Protein AF-Q09399-F1 (afdb_monomer)

Radius of gyration: 15.1 Å; Cα contacts (8 Å, |Δi|>4): 85; chains: 1; bounding box: 38×22×46 Å

Structure (mmCIF, N/CA/C/O backbone):
data_AF-Q09399-F1
#
_entry.id   AF-Q09399-F1
#
loop_
_atom_site.group_PDB
_atom_site.id
_atom_site.type_symbol
_atom_site.label_atom_id
_atom_site.label_alt_id
_atom_site.label_comp_id
_atom_site.label_asym_id
_atom_site.label_entity_id
_atom_site.label_seq_id
_atom_site.pdbx_PDB_ins_code
_atom_site.Cartn_x
_atom_site.Cartn_y
_atom_site.Cartn_z
_atom_site.occupancy
_atom_site.B_iso_or_equiv
_atom_site.auth_seq_id
_atom_site.auth_comp_id
_atom_site.auth_asym_id
_atom_site.auth_atom_id
_atom_site.pdbx_PDB_model_num
ATOM 1 N N . MET A 1 1 ? -12.570 -11.285 35.220 1.00 36.25 1 MET A N 1
ATOM 2 C CA . MET A 1 1 ? -13.012 -11.334 33.813 1.00 36.25 1 MET A CA 1
ATOM 3 C C . MET A 1 1 ? -11.819 -10.948 32.971 1.00 36.25 1 MET A C 1
ATOM 5 O O . MET A 1 1 ? -11.416 -9.796 33.028 1.00 36.25 1 MET A O 1
ATOM 9 N N . ILE A 1 2 ? -11.192 -11.910 32.296 1.00 41.97 2 ILE A N 1
ATOM 10 C CA . ILE A 1 2 ? -10.248 -11.578 31.229 1.00 41.97 2 ILE A CA 1
ATOM 11 C C . ILE A 1 2 ? -11.161 -11.156 30.088 1.00 41.97 2 ILE A C 1
ATOM 13 O O . ILE A 1 2 ? -11.848 -11.995 29.511 1.00 41.97 2 ILE A O 1
ATOM 17 N N . ILE A 1 3 ? -11.285 -9.849 29.874 1.00 45.53 3 ILE A N 1
ATOM 18 C CA . ILE A 1 3 ? -11.795 -9.350 28.606 1.00 45.53 3 ILE A CA 1
ATOM 19 C C . ILE A 1 3 ? -10.671 -9.726 27.652 1.00 45.53 3 ILE A C 1
ATOM 21 O O . ILE A 1 3 ? -9.647 -9.048 27.593 1.00 45.53 3 ILE A O 1
ATOM 25 N N . GLU A 1 4 ? -10.768 -10.906 27.039 1.00 48.66 4 GLU A N 1
ATOM 26 C CA . GLU A 1 4 ? -10.018 -11.142 25.821 1.00 48.66 4 GLU A CA 1
ATOM 27 C C . GLU A 1 4 ? -10.484 -10.016 24.912 1.00 48.66 4 GLU A C 1
ATOM 29 O O . GLU A 1 4 ? -11.629 -10.026 24.460 1.00 48.66 4 GLU A O 1
ATOM 34 N N . ASN A 1 5 ? -9.642 -8.996 24.737 1.00 50.44 5 ASN A N 1
ATOM 35 C CA . ASN A 1 5 ? -9.725 -8.140 23.573 1.00 50.44 5 ASN A CA 1
ATOM 36 C C . ASN A 1 5 ? -9.601 -9.113 22.406 1.00 50.44 5 ASN A C 1
ATOM 38 O O . ASN A 1 5 ? -8.501 -9.481 21.992 1.00 50.44 5 ASN A O 1
ATOM 42 N N . GLN A 1 6 ? -10.738 -9.644 21.961 1.00 50.47 6 GLN A N 1
ATOM 43 C CA . GLN A 1 6 ? -10.853 -10.438 20.756 1.00 50.47 6 GLN A CA 1
ATOM 44 C C . GLN A 1 6 ? -10.762 -9.445 19.615 1.00 50.47 6 GLN A C 1
ATOM 46 O O . GLN A 1 6 ? -11.719 -9.237 18.876 1.00 50.47 6 GLN A O 1
ATOM 51 N N . THR A 1 7 ? -9.611 -8.785 19.537 1.00 55.91 7 THR A N 1
ATOM 52 C CA . THR A 1 7 ? -9.322 -7.816 18.517 1.00 55.91 7 THR A CA 1
ATOM 53 C C . THR A 1 7 ? -9.374 -8.585 17.214 1.00 55.91 7 THR A C 1
ATOM 55 O O . THR A 1 7 ? -8.518 -9.436 16.938 1.00 55.91 7 THR A O 1
ATOM 58 N N . LYS A 1 8 ? -10.460 -8.409 16.459 1.00 56.59 8 LYS A N 1
ATOM 59 C CA . LYS A 1 8 ? -10.638 -9.138 15.208 1.00 56.59 8 LYS A CA 1
ATOM 60 C C . LYS A 1 8 ? -9.486 -8.730 14.305 1.00 56.59 8 LYS A C 1
ATOM 62 O O . LYS A 1 8 ? -9.207 -7.549 14.139 1.00 56.59 8 LYS A O 1
ATOM 67 N N . ARG A 1 9 ? -8.774 -9.714 13.758 1.00 64.69 9 ARG A N 1
ATOM 68 C CA . ARG A 1 9 ? -7.599 -9.454 12.929 1.00 64.69 9 ARG A CA 1
ATOM 69 C C . ARG A 1 9 ? 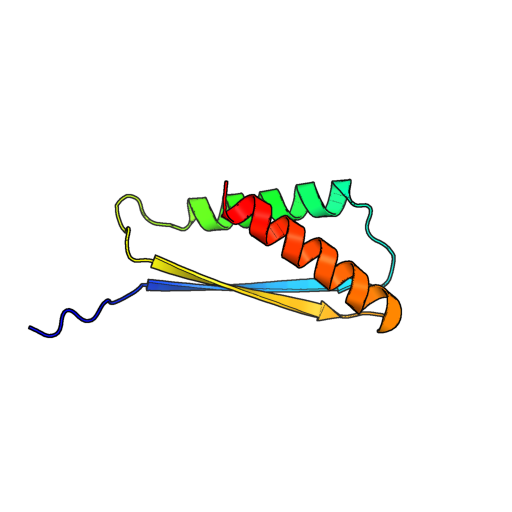-7.946 -9.629 11.466 1.00 64.69 9 ARG A C 1
ATOM 71 O O . ARG A 1 9 ? -7.993 -1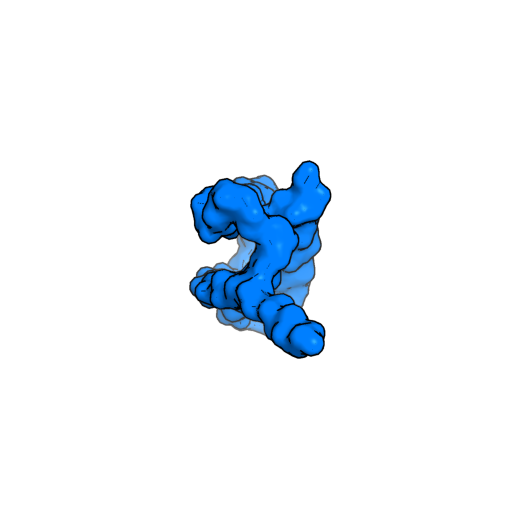0.757 10.971 1.00 64.69 9 ARG A O 1
ATOM 78 N N . LEU A 1 10 ? -8.142 -8.525 10.755 1.00 65.38 10 LEU A N 1
ATOM 79 C CA . LEU A 1 10 ? -8.270 -8.576 9.305 1.00 65.38 10 LEU A CA 1
ATOM 80 C C . LEU A 1 10 ? -6.874 -8.623 8.683 1.00 65.38 10 LEU A C 1
ATOM 82 O O . LEU A 1 10 ? -6.090 -7.692 8.842 1.00 65.38 10 LEU A O 1
ATOM 86 N N . THR A 1 11 ? -6.554 -9.711 7.981 1.00 71.12 11 THR A N 1
ATOM 87 C CA . THR A 1 11 ? -5.258 -9.866 7.307 1.00 71.12 11 THR A CA 1
ATOM 88 C C . THR A 1 11 ? -5.427 -9.726 5.800 1.00 71.12 11 THR A C 1
ATOM 90 O O . THR A 1 11 ? -6.075 -10.566 5.178 1.00 71.12 11 THR A O 1
ATOM 93 N N . GLN A 1 12 ? -4.815 -8.701 5.205 1.00 71.12 12 GLN A N 1
ATOM 94 C CA . GLN A 1 12 ? -4.775 -8.523 3.750 1.00 71.12 12 GLN A CA 1
ATOM 95 C C . GLN A 1 12 ? -3.343 -8.687 3.229 1.00 71.12 12 GLN A C 1
ATOM 97 O O . GLN A 1 12 ? -2.422 -8.047 3.733 1.00 71.12 12 GLN A O 1
ATOM 102 N N . LEU A 1 13 ? -3.149 -9.541 2.218 1.00 76.75 13 LEU A N 1
ATOM 103 C CA . LEU A 1 13 ? -1.872 -9.697 1.517 1.00 76.75 13 LEU A CA 1
ATOM 104 C C . LEU A 1 13 ? -1.938 -9.001 0.158 1.00 76.75 13 LEU A C 1
ATOM 106 O O . LEU A 1 13 ? -2.708 -9.398 -0.715 1.00 76.75 13 LEU A O 1
ATOM 110 N N . ILE A 1 14 ? -1.068 -8.017 -0.039 1.00 79.62 14 ILE A N 1
ATOM 111 C CA . ILE A 1 14 ? -1.014 -7.201 -1.246 1.00 79.62 14 ILE A CA 1
ATOM 112 C C . ILE A 1 14 ? 0.335 -7.411 -1.924 1.00 79.62 14 ILE A C 1
ATOM 114 O O . ILE A 1 14 ? 1.380 -7.103 -1.357 1.00 79.62 14 ILE A O 1
ATOM 118 N N . LYS A 1 15 ? 0.327 -7.940 -3.149 1.00 82.19 15 LYS A N 1
ATOM 119 C CA . LYS A 1 15 ? 1.548 -8.166 -3.931 1.00 82.19 15 LYS A CA 1
ATOM 120 C C . LYS A 1 15 ? 1.810 -6.987 -4.857 1.00 82.19 15 LYS A C 1
ATOM 122 O O . LYS A 1 15 ? 0.968 -6.653 -5.687 1.00 82.19 15 LYS A O 1
ATOM 127 N N . VAL A 1 16 ? 2.996 -6.400 -4.747 1.00 82.88 16 VAL A N 1
ATOM 128 C CA . VAL A 1 16 ? 3.427 -5.248 -5.543 1.00 82.88 16 VAL A CA 1
ATOM 129 C C . VAL A 1 16 ? 4.678 -5.610 -6.317 1.00 82.88 16 VAL A C 1
ATOM 131 O O . VAL A 1 16 ? 5.721 -5.917 -5.740 1.00 82.88 16 VAL A O 1
ATOM 134 N N . ASP A 1 17 ? 4.595 -5.539 -7.639 1.00 84.25 17 ASP A N 1
ATOM 135 C CA . ASP A 1 17 ? 5.763 -5.674 -8.500 1.00 84.25 17 ASP A CA 1
ATOM 136 C C . ASP A 1 17 ? 6.378 -4.302 -8.806 1.00 84.25 17 ASP A C 1
ATOM 138 O O . ASP A 1 17 ? 5.807 -3.474 -9.521 1.00 84.25 17 ASP A O 1
ATOM 142 N N . VAL A 1 18 ? 7.578 -4.071 -8.272 1.00 84.69 18 VAL A N 1
ATOM 143 C CA . VAL A 1 18 ? 8.366 -2.856 -8.485 1.00 84.69 18 VAL A CA 1
ATOM 144 C C . VAL A 1 18 ? 9.515 -3.146 -9.451 1.00 84.69 18 VAL A C 1
ATOM 146 O O . VAL A 1 18 ? 10.699 -3.173 -9.101 1.00 84.69 18 VAL A O 1
ATOM 149 N N . ASN A 1 19 ? 9.161 -3.328 -10.719 1.00 84.19 19 ASN A N 1
ATOM 150 C CA . ASN A 1 19 ? 10.128 -3.463 -11.811 1.00 84.19 19 ASN A CA 1
ATOM 151 C C . ASN A 1 19 ? 10.524 -2.126 -12.460 1.00 84.19 19 ASN A C 1
ATOM 153 O O . ASN A 1 19 ? 11.500 -2.060 -13.214 1.00 84.19 19 ASN A O 1
ATOM 157 N N . ARG A 1 20 ? 9.795 -1.049 -12.151 1.00 84.06 20 ARG A N 1
ATOM 158 C CA . ARG A 1 20 ? 10.013 0.314 -12.658 1.00 84.06 20 ARG A CA 1
ATOM 159 C C . ARG A 1 20 ? 9.602 1.352 -11.619 1.00 84.06 20 ARG A C 1
ATOM 161 O O . ARG A 1 20 ? 8.936 1.020 -10.642 1.00 84.06 20 ARG A O 1
ATOM 168 N N . MET A 1 21 ? 9.976 2.609 -11.847 1.00 85.62 21 MET A N 1
ATOM 169 C CA . MET A 1 21 ? 9.437 3.709 -11.050 1.00 85.62 21 MET A CA 1
ATOM 170 C C . MET A 1 21 ? 7.927 3.828 -11.271 1.00 85.62 21 MET A C 1
ATOM 172 O O . MET A 1 21 ? 7.465 3.822 -12.414 1.00 85.62 21 MET A O 1
ATOM 176 N N . ILE A 1 22 ? 7.172 3.923 -10.180 1.00 85.31 22 ILE A N 1
ATOM 177 C CA . ILE A 1 22 ? 5.732 4.165 -10.192 1.00 85.31 22 ILE A CA 1
ATOM 178 C C . ILE A 1 22 ? 5.536 5.657 -9.888 1.00 85.31 22 ILE A C 1
ATOM 180 O O . ILE A 1 22 ? 6.089 6.136 -8.898 1.00 85.31 22 ILE A O 1
ATOM 184 N N . PRO A 1 23 ? 4.811 6.414 -10.731 1.00 88.56 23 PRO A N 1
ATOM 185 C CA . PRO A 1 23 ? 4.495 7.811 -10.454 1.00 88.56 23 PRO A CA 1
ATOM 186 C C . PRO A 1 23 ? 3.767 7.975 -9.118 1.00 88.56 23 PRO A C 1
ATOM 188 O O . PRO A 1 23 ? 2.897 7.169 -8.789 1.00 88.56 23 PRO A O 1
ATOM 191 N N . LEU A 1 24 ? 4.079 9.050 -8.392 1.00 88.50 24 LEU A N 1
ATOM 192 C CA . LEU A 1 24 ? 3.526 9.317 -7.064 1.00 88.50 24 LEU A CA 1
ATOM 193 C C . LEU A 1 24 ? 1.991 9.377 -7.062 1.00 88.50 24 LEU A C 1
ATOM 195 O O . LEU A 1 24 ? 1.359 8.823 -6.173 1.00 88.50 24 LEU A O 1
ATOM 199 N N . GLU A 1 25 ? 1.387 9.973 -8.088 1.00 90.69 25 GLU A N 1
ATOM 200 C CA . GLU A 1 25 ? -0.071 10.035 -8.255 1.00 90.69 25 GLU A CA 1
ATOM 201 C C . GLU A 1 25 ? -0.714 8.641 -8.331 1.00 90.69 25 GLU A C 1
ATOM 203 O O . GLU A 1 25 ? -1.760 8.394 -7.735 1.00 90.69 25 GLU A O 1
ATOM 208 N N . LYS A 1 26 ? -0.056 7.689 -9.007 1.00 88.31 26 LYS A N 1
ATOM 209 C CA . LYS A 1 26 ? -0.538 6.303 -9.073 1.00 88.31 26 LYS A CA 1
ATOM 210 C C . LYS A 1 26 ? -0.409 5.592 -7.734 1.00 88.31 26 LYS A C 1
ATOM 212 O O . LYS A 1 26 ? -1.265 4.773 -7.423 1.00 88.31 26 LYS A O 1
ATOM 217 N N . ILE A 1 27 ? 0.645 5.892 -6.971 1.00 89.19 27 ILE A N 1
ATOM 218 C CA . ILE A 1 27 ? 0.803 5.374 -5.608 1.00 89.19 27 ILE A CA 1
ATOM 219 C C . ILE A 1 27 ? -0.365 5.862 -4.751 1.00 89.19 27 ILE A C 1
ATOM 221 O O . ILE A 1 27 ? -1.064 5.016 -4.216 1.00 89.19 27 ILE A O 1
ATOM 225 N N . HIS A 1 28 ? -0.638 7.171 -4.730 1.00 91.69 28 HIS A N 1
ATOM 226 C CA . HIS A 1 28 ? -1.738 7.761 -3.953 1.00 91.69 28 HIS A CA 1
ATOM 227 C C . HIS A 1 28 ? -3.104 7.184 -4.322 1.00 91.69 28 HIS A C 1
ATOM 229 O O . HIS A 1 28 ? -3.893 6.826 -3.456 1.00 91.69 28 HIS A O 1
ATOM 235 N N . MET A 1 29 ? -3.398 7.065 -5.619 1.00 91.00 29 MET A N 1
ATOM 236 C CA . MET A 1 29 ? -4.670 6.495 -6.068 1.00 91.00 29 MET A CA 1
ATOM 237 C C . MET A 1 29 ? -4.841 5.051 -5.583 1.00 91.00 29 MET A C 1
ATOM 239 O O . MET A 1 29 ? -5.933 4.636 -5.202 1.00 91.00 29 MET A O 1
ATOM 243 N N . TRP A 1 30 ? -3.756 4.282 -5.605 1.00 89.06 30 TRP A N 1
ATOM 244 C CA . TRP A 1 30 ? -3.773 2.883 -5.215 1.00 89.06 30 TRP A CA 1
ATOM 245 C C . TRP A 1 30 ? -3.826 2.689 -3.696 1.00 89.06 30 TRP A C 1
ATOM 247 O O . TRP A 1 30 ? -4.593 1.854 -3.222 1.00 89.06 30 TRP A O 1
ATOM 257 N N . THR A 1 31 ? -3.063 3.467 -2.927 1.00 91.25 31 THR A N 1
ATOM 258 C CA . THR A 1 31 ? -3.092 3.424 -1.459 1.00 91.25 31 THR A CA 1
ATOM 259 C C . THR A 1 31 ? -4.430 3.898 -0.913 1.00 91.25 31 THR A C 1
ATOM 261 O O . THR A 1 31 ? -4.966 3.246 -0.021 1.00 91.25 31 THR A O 1
ATOM 264 N N . LYS A 1 32 ? -5.032 4.925 -1.524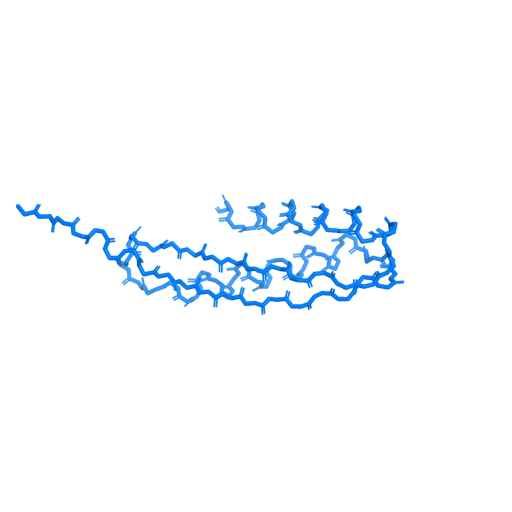 1.00 93.19 32 LYS A N 1
ATOM 265 C CA . LYS A 1 32 ? -6.399 5.350 -1.214 1.00 93.19 32 LYS A CA 1
ATOM 266 C C . LYS A 1 32 ? -7.407 4.223 -1.424 1.00 93.19 32 LYS A C 1
ATOM 268 O O . LYS A 1 32 ? -8.213 3.956 -0.545 1.00 93.19 32 LYS A O 1
ATOM 273 N N . TYR A 1 33 ? -7.330 3.521 -2.558 1.00 89.62 33 TYR A N 1
ATOM 274 C CA . TYR A 1 33 ? -8.205 2.374 -2.813 1.00 89.62 33 TYR A CA 1
ATOM 275 C C . TYR A 1 33 ? -8.046 1.278 -1.747 1.00 89.62 33 TYR A C 1
ATOM 277 O O . TYR A 1 33 ? -9.037 0.728 -1.280 1.00 89.62 33 TYR A O 1
ATOM 285 N N . ILE A 1 34 ? -6.811 0.964 -1.340 1.00 86.69 34 ILE A N 1
ATOM 286 C CA . ILE A 1 34 ? -6.563 -0.027 -0.281 1.00 86.69 34 ILE A CA 1
ATOM 287 C C . ILE A 1 34 ? -7.159 0.436 1.049 1.00 86.69 34 ILE A C 1
ATOM 289 O O . ILE A 1 34 ? -7.810 -0.360 1.721 1.00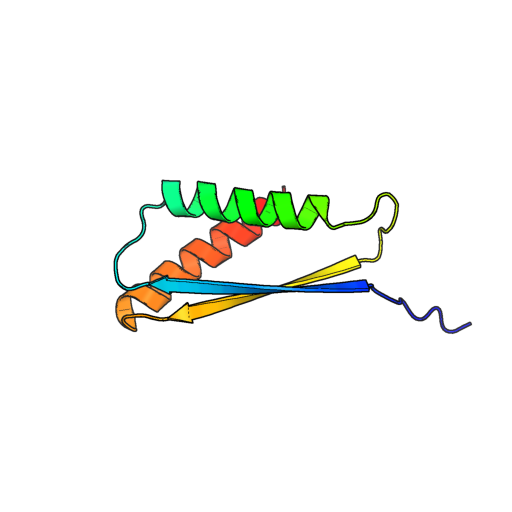 86.69 34 ILE A O 1
ATOM 293 N N . ALA A 1 35 ? -6.948 1.699 1.424 1.00 88.12 35 ALA A N 1
ATOM 294 C CA . ALA A 1 35 ? -7.497 2.259 2.651 1.00 88.12 35 ALA A CA 1
ATOM 295 C C . ALA A 1 35 ? -9.034 2.221 2.642 1.00 88.12 35 ALA A C 1
ATOM 297 O O . ALA A 1 35 ? -9.630 1.714 3.588 1.00 88.12 35 ALA A O 1
ATOM 298 N N . ASP A 1 36 ? -9.673 2.635 1.543 1.00 88.69 36 ASP A N 1
ATOM 299 C CA . ASP A 1 36 ? -11.130 2.573 1.378 1.00 88.69 36 ASP A CA 1
ATOM 300 C C . ASP A 1 36 ? -11.666 1.139 1.556 1.00 88.69 36 ASP A C 1
ATOM 302 O O . ASP A 1 36 ? -12.669 0.926 2.240 1.00 88.69 36 ASP A O 1
ATOM 306 N N . GLU A 1 37 ? -10.996 0.139 0.976 1.00 83.56 37 GLU A N 1
ATOM 307 C CA . GLU A 1 37 ? -11.380 -1.272 1.124 1.00 83.56 37 GLU A CA 1
ATOM 308 C C . GLU A 1 37 ? -11.181 -1.784 2.556 1.00 83.56 37 GLU A C 1
ATOM 310 O O . GLU A 1 37 ? -12.008 -2.545 3.065 1.00 83.56 37 GLU A O 1
ATOM 315 N N . VAL A 1 38 ? -10.118 -1.344 3.233 1.00 81.75 38 VAL A N 1
ATOM 316 C CA . VAL A 1 38 ? -9.897 -1.630 4.653 1.00 81.75 38 VAL A CA 1
ATOM 317 C C . VAL A 1 38 ? -11.027 -1.03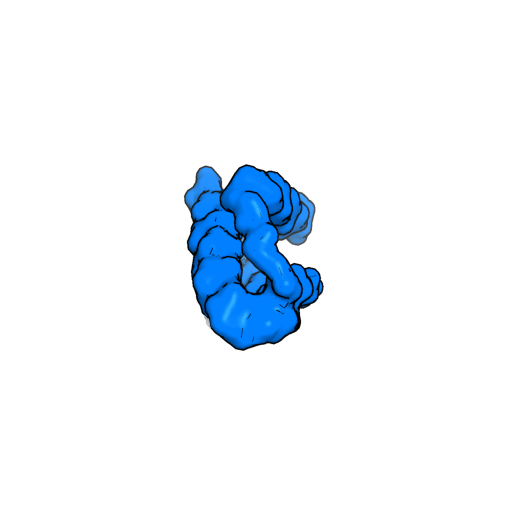9 5.490 1.00 81.75 38 VAL A C 1
ATOM 319 O O . VAL A 1 38 ? -11.662 -1.784 6.232 1.00 81.75 38 VAL A O 1
ATOM 322 N N . PHE A 1 39 ? -11.358 0.240 5.322 1.00 83.50 39 PHE A N 1
ATOM 323 C CA . PHE A 1 39 ? -12.431 0.879 6.085 1.00 83.50 39 PHE A CA 1
ATOM 324 C C . PHE A 1 39 ? -13.795 0.227 5.842 1.00 83.50 39 PHE A C 1
ATOM 326 O O . PHE A 1 39 ? -14.540 0.002 6.791 1.00 83.50 39 PHE A O 1
ATOM 333 N N . ARG A 1 40 ? -14.101 -0.169 4.601 1.00 82.44 40 ARG A N 1
ATOM 334 C CA . ARG A 1 40 ? -15.346 -0.890 4.266 1.00 82.44 40 ARG A CA 1
ATOM 335 C C . ARG A 1 40 ? -15.460 -2.266 4.908 1.00 82.44 40 ARG A C 1
ATOM 337 O O . ARG A 1 40 ? -16.563 -2.784 5.050 1.00 82.44 40 ARG A O 1
ATOM 344 N N . SER A 1 41 ? -14.329 -2.886 5.225 1.00 77.88 41 SER A N 1
ATOM 345 C CA . SER A 1 41 ? -14.295 -4.211 5.843 1.00 77.88 41 SER A CA 1
ATOM 346 C C . SER A 1 41 ? -14.400 -4.179 7.370 1.00 77.88 41 SER A C 1
ATOM 348 O O . SER A 1 41 ? -14.572 -5.237 7.980 1.00 77.88 41 SER A O 1
ATOM 350 N N . ILE A 1 42 ? -14.327 -2.991 7.983 1.00 75.94 42 ILE A N 1
ATOM 351 C CA . ILE A 1 42 ? -14.570 -2.806 9.414 1.00 75.94 42 ILE A CA 1
ATOM 352 C C . ILE A 1 42 ? -16.090 -2.858 9.635 1.00 75.94 42 ILE A C 1
ATOM 354 O O . ILE A 1 42 ? -16.812 -2.041 9.064 1.00 75.94 42 ILE A O 1
ATOM 358 N N . PRO A 1 43 ? -16.609 -3.816 10.425 1.00 71.00 43 PRO A N 1
ATOM 359 C CA . PRO A 1 43 ? -18.028 -3.860 10.748 1.00 71.00 43 PRO A CA 1
ATOM 360 C C . PRO A 1 43 ? -18.429 -2.615 11.545 1.00 71.00 43 PRO A C 1
ATOM 362 O O . PRO A 1 43 ? -17.733 -2.239 12.490 1.00 71.00 43 PRO A O 1
ATOM 365 N N . ASP A 1 44 ? -19.576 -2.019 11.214 1.00 70.19 44 ASP A N 1
ATOM 366 C CA . ASP A 1 44 ? -20.130 -0.901 11.979 1.00 70.19 44 ASP A CA 1
ATOM 367 C C . ASP A 1 44 ? -20.244 -1.271 13.471 1.00 70.19 44 ASP A C 1
ATOM 369 O O . ASP A 1 44 ? -20.900 -2.249 13.839 1.00 70.19 44 ASP A O 1
ATOM 373 N N . GLY A 1 45 ? -19.606 -0.475 14.336 1.00 65.81 45 GLY A N 1
ATOM 374 C CA . GLY A 1 45 ? -19.678 -0.617 15.794 1.00 65.81 45 GLY A CA 1
ATOM 375 C C . GLY A 1 45 ? -18.596 -1.482 16.454 1.00 65.81 45 GLY A C 1
ATOM 376 O O . GLY A 1 45 ? -18.639 -1.630 17.675 1.00 65.81 45 GLY A O 1
ATOM 377 N N . ASP A 1 46 ? -17.627 -2.021 15.705 1.00 64.25 46 ASP A N 1
ATOM 378 C CA . ASP A 1 46 ? -16.482 -2.754 16.270 1.00 64.25 46 ASP A CA 1
ATOM 379 C C . ASP A 1 46 ? -15.260 -1.820 16.382 1.00 64.25 46 ASP A C 1
ATOM 381 O O . ASP A 1 46 ? -14.477 -1.668 15.446 1.00 64.25 46 ASP A O 1
ATOM 385 N N . HIS A 1 47 ? -15.135 -1.122 17.517 1.00 64.50 47 HIS A N 1
ATOM 386 C CA . HIS A 1 47 ? -14.014 -0.203 17.779 1.00 64.50 47 HIS A CA 1
ATOM 387 C C . HIS A 1 47 ? -12.698 -0.929 18.107 1.00 64.50 47 HIS A C 1
ATOM 389 O O . HIS A 1 47 ? -11.638 -0.310 18.056 1.00 64.50 47 HIS A O 1
ATOM 395 N N . ASP A 1 48 ? -12.759 -2.230 18.398 1.00 68.75 48 ASP A N 1
ATOM 396 C CA . ASP A 1 48 ? -11.618 -3.052 18.799 1.00 68.75 48 ASP A CA 1
ATOM 397 C C . ASP A 1 48 ? -11.213 -3.995 17.652 1.00 68.75 48 ASP A C 1
ATOM 399 O O . ASP A 1 48 ? -11.268 -5.223 17.769 1.00 68.75 48 ASP A O 1
ATOM 403 N N . LEU A 1 49 ? -10.818 -3.428 16.507 1.00 69.69 49 LEU A N 1
ATOM 404 C CA . LEU A 1 49 ? -10.377 -4.190 15.335 1.00 69.69 49 LEU A CA 1
ATOM 405 C C . LEU A 1 49 ? -8.944 -3.816 14.939 1.00 69.69 49 LEU A C 1
ATOM 407 O O . LEU A 1 49 ? -8.650 -2.667 14.623 1.00 69.69 49 LEU A O 1
ATOM 411 N N . ASP A 1 50 ? -8.061 -4.814 14.900 1.00 74.69 50 ASP A N 1
ATOM 412 C CA . ASP A 1 50 ? -6.676 -4.664 14.456 1.00 74.69 50 ASP A CA 1
ATOM 413 C C . ASP A 1 50 ? -6.619 -5.066 12.988 1.00 74.69 50 ASP A C 1
ATOM 415 O O . ASP A 1 50 ? -6.745 -6.241 12.621 1.00 74.69 50 ASP A O 1
ATOM 419 N N . VAL A 1 51 ? -6.384 -4.093 12.116 1.00 72.94 51 VAL A N 1
ATOM 420 C CA . VAL A 1 51 ? -6.138 -4.379 10.706 1.00 72.94 51 VAL A CA 1
ATOM 421 C C . VAL A 1 51 ? -4.647 -4.619 10.506 1.00 72.94 51 VAL A C 1
ATOM 423 O O . VAL A 1 51 ? -3.815 -3.759 10.785 1.00 72.94 51 VAL A O 1
ATOM 426 N N . VAL A 1 52 ? -4.294 -5.785 9.964 1.00 79.12 52 VAL A N 1
ATOM 427 C CA . VAL A 1 52 ? -2.919 -6.091 9.563 1.00 79.12 52 VAL A CA 1
ATOM 428 C C . VAL A 1 52 ? -2.833 -6.202 8.048 1.00 79.12 52 VAL A C 1
ATOM 430 O O . VAL A 1 52 ? -3.240 -7.193 7.441 1.00 79.12 52 VAL A O 1
ATOM 433 N N . ILE A 1 53 ? -2.224 -5.195 7.432 1.00 80.31 53 ILE A N 1
ATOM 434 C CA . ILE A 1 53 ? -1.953 -5.173 5.995 1.00 80.31 53 ILE A CA 1
ATOM 435 C C . ILE A 1 53 ? -0.511 -5.620 5.770 1.00 80.31 53 ILE A C 1
ATOM 437 O O . ILE A 1 53 ? 0.439 -5.028 6.279 1.00 80.31 53 ILE A O 1
ATOM 441 N N . THR A 1 54 ? -0.338 -6.681 4.991 1.00 84.25 54 THR A N 1
ATOM 442 C CA . THR A 1 54 ? 0.971 -7.167 4.558 1.00 84.25 54 THR A CA 1
ATOM 443 C C . THR A 1 54 ? 1.174 -6.803 3.098 1.00 84.25 54 THR A C 1
ATOM 445 O O . THR A 1 54 ? 0.437 -7.274 2.235 1.00 84.25 54 THR A O 1
ATOM 448 N N . ILE A 1 55 ? 2.204 -6.009 2.807 1.00 84.19 55 ILE A N 1
ATOM 449 C CA . ILE A 1 55 ? 2.587 -5.680 1.432 1.00 84.19 55 ILE A CA 1
ATOM 450 C C . ILE A 1 55 ? 3.875 -6.418 1.065 1.00 84.19 55 ILE A C 1
ATOM 452 O O . ILE A 1 55 ? 4.939 -6.172 1.640 1.00 84.19 55 ILE A O 1
ATOM 456 N N . ASP A 1 56 ? 3.773 -7.321 0.094 1.00 85.62 56 ASP A N 1
ATOM 457 C CA . ASP A 1 56 ? 4.884 -8.097 -0.447 1.00 85.62 56 ASP A CA 1
ATOM 458 C C . ASP A 1 56 ? 5.416 -7.442 -1.727 1.00 85.62 56 ASP A C 1
ATOM 460 O O . ASP A 1 56 ? 4.714 -7.333 -2.734 1.00 85.62 56 ASP A O 1
ATOM 464 N N . PHE A 1 57 ? 6.669 -6.990 -1.681 1.00 86.12 57 PHE A N 1
ATOM 465 C CA . PHE A 1 57 ? 7.308 -6.266 -2.776 1.00 86.12 57 PHE A CA 1
ATOM 466 C C . PHE A 1 57 ? 8.292 -7.156 -3.538 1.00 86.12 57 PHE A C 1
ATOM 468 O O . PHE A 1 57 ? 9.328 -7.576 -3.008 1.00 86.12 57 PHE A O 1
ATOM 475 N N . SER A 1 58 ? 8.039 -7.318 -4.833 1.00 86.94 58 SER A N 1
ATOM 476 C CA . SER A 1 58 ? 8.932 -7.976 -5.791 1.00 86.94 58 SER A CA 1
ATOM 477 C C . SER A 1 58 ? 9.590 -6.960 -6.742 1.00 86.94 58 SER A C 1
ATOM 479 O O . SER A 1 58 ? 9.280 -5.769 -6.703 1.00 86.94 58 SER A O 1
ATOM 481 N N . GLY A 1 59 ? 10.569 -7.403 -7.537 1.00 82.25 59 GLY A N 1
ATOM 482 C CA . GLY A 1 59 ? 11.254 -6.575 -8.539 1.00 82.25 59 GLY A CA 1
ATOM 483 C C . GLY A 1 59 ? 12.696 -6.173 -8.191 1.00 82.25 59 GLY A C 1
ATOM 484 O O . GLY A 1 59 ? 13.328 -6.716 -7.278 1.00 82.25 59 GLY A O 1
ATOM 485 N N . LYS A 1 60 ? 13.263 -5.233 -8.961 1.00 78.44 60 LYS A N 1
ATOM 486 C CA . LYS A 1 60 ? 14.693 -4.864 -8.895 1.00 78.44 60 LYS A CA 1
ATOM 487 C C . LYS A 1 60 ? 15.039 -4.172 -7.568 1.00 78.44 60 LYS A C 1
ATOM 489 O O . LYS A 1 60 ? 14.515 -3.103 -7.256 1.00 78.44 60 LYS A O 1
ATOM 494 N N . SER A 1 61 ? 15.995 -4.745 -6.826 1.00 78.38 61 SER A N 1
ATOM 495 C CA . SER A 1 61 ? 16.322 -4.390 -5.429 1.00 78.38 61 SER A CA 1
ATOM 496 C C . SER A 1 61 ? 16.491 -2.883 -5.153 1.00 78.38 61 SER A C 1
ATOM 498 O O . SER A 1 61 ? 15.963 -2.383 -4.159 1.00 78.38 61 SER A O 1
ATOM 500 N N . GLY A 1 62 ? 17.173 -2.143 -6.039 1.00 78.00 62 GLY A N 1
ATOM 501 C CA . GLY A 1 62 ? 17.436 -0.709 -5.851 1.00 78.00 62 GLY A CA 1
ATOM 502 C C . GLY A 1 62 ? 16.176 0.163 -5.900 1.00 78.00 62 GLY A C 1
ATOM 503 O O . GLY A 1 62 ? 15.946 0.971 -5.004 1.00 78.00 62 GLY A O 1
ATOM 504 N N . ILE A 1 63 ? 15.321 -0.045 -6.904 1.00 78.19 63 ILE A N 1
ATOM 505 C CA . ILE A 1 63 ? 14.062 0.703 -7.067 1.00 78.19 63 ILE A CA 1
ATOM 506 C C . ILE A 1 63 ? 13.073 0.295 -5.969 1.00 78.19 63 ILE A C 1
ATOM 508 O O . ILE A 1 63 ? 12.377 1.143 -5.408 1.00 78.19 63 ILE A O 1
ATOM 512 N N . ARG A 1 64 ? 13.072 -0.995 -5.607 1.00 80.38 64 ARG A N 1
ATOM 513 C CA . ARG A 1 64 ? 12.180 -1.569 -4.598 1.00 80.38 64 ARG A CA 1
ATOM 514 C C . ARG A 1 64 ? 12.259 -0.848 -3.256 1.00 80.38 64 ARG A C 1
ATOM 516 O O . ARG A 1 64 ? 11.219 -0.625 -2.655 1.00 80.38 64 ARG A O 1
ATOM 523 N N . ARG A 1 65 ? 13.451 -0.475 -2.772 1.00 85.31 65 ARG A N 1
ATOM 524 C CA . ARG A 1 65 ? 13.588 0.173 -1.453 1.00 85.31 65 ARG A CA 1
ATOM 525 C C . ARG A 1 65 ? 12.895 1.536 -1.408 1.00 85.31 65 ARG A C 1
ATOM 527 O O . ARG A 1 65 ? 12.106 1.781 -0.501 1.00 85.31 65 ARG A O 1
ATOM 534 N N . ASN A 1 66 ? 13.170 2.387 -2.396 1.00 85.62 66 ASN A N 1
ATOM 535 C CA . ASN A 1 66 ? 12.589 3.728 -2.457 1.00 85.62 66 ASN A CA 1
ATOM 536 C C . ASN A 1 66 ? 11.080 3.657 -2.708 1.00 85.62 66 ASN A C 1
ATOM 538 O O . ASN A 1 66 ? 10.317 4.351 -2.045 1.00 85.62 66 ASN A O 1
ATOM 542 N N . MET A 1 67 ? 10.645 2.773 -3.611 1.00 88.00 67 MET A N 1
ATOM 543 C CA . MET A 1 67 ? 9.223 2.599 -3.909 1.00 88.00 67 MET A CA 1
ATOM 544 C C . MET A 1 67 ? 8.447 2.023 -2.729 1.00 88.00 67 MET A C 1
ATOM 546 O O . MET A 1 67 ? 7.361 2.504 -2.437 1.00 88.00 67 MET A O 1
ATOM 550 N N . LYS A 1 68 ? 9.024 1.037 -2.026 1.00 88.69 68 L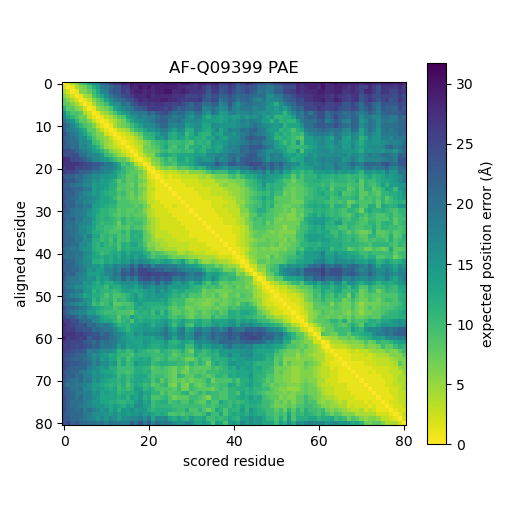YS A N 1
ATOM 551 C CA . LYS A 1 68 ? 8.445 0.482 -0.801 1.00 88.69 68 LYS A CA 1
ATOM 552 C C . LYS A 1 68 ? 8.188 1.594 0.202 1.00 88.69 68 LYS A C 1
ATOM 554 O O . LYS A 1 68 ? 7.088 1.663 0.722 1.00 88.69 68 LYS A O 1
ATOM 559 N N . LYS A 1 69 ? 9.176 2.458 0.450 1.00 89.88 69 LYS A N 1
ATOM 560 C CA . LYS A 1 69 ? 9.006 3.567 1.390 1.00 89.88 69 LYS A CA 1
ATOM 561 C C . LYS A 1 69 ? 7.864 4.493 0.958 1.00 89.88 69 LYS A C 1
ATOM 563 O O . LYS A 1 69 ? 6.941 4.677 1.728 1.00 89.88 69 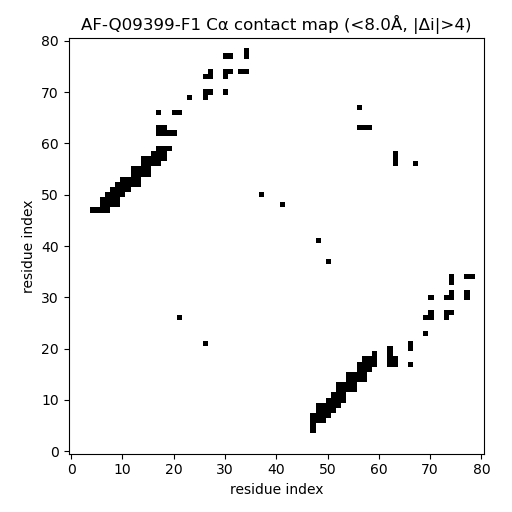LYS A O 1
ATOM 568 N N . MET A 1 70 ? 7.866 4.969 -0.288 1.00 91.00 70 MET A N 1
ATOM 569 C CA . MET A 1 70 ? 6.803 5.861 -0.783 1.00 91.00 70 MET A CA 1
ATOM 570 C C . MET A 1 70 ? 5.405 5.237 -0.701 1.00 91.00 70 MET A C 1
ATOM 572 O O . MET A 1 70 ? 4.444 5.922 -0.377 1.00 91.00 70 MET A O 1
ATOM 576 N N . ILE A 1 71 ? 5.291 3.941 -0.997 1.00 91.00 71 ILE A N 1
ATOM 577 C CA . ILE A 1 71 ? 4.028 3.207 -0.904 1.00 91.00 71 ILE A CA 1
ATOM 578 C C . ILE A 1 71 ? 3.573 3.064 0.548 1.00 91.00 71 ILE A C 1
ATOM 580 O O . ILE A 1 71 ? 2.400 3.281 0.825 1.00 91.00 71 ILE A O 1
ATOM 584 N N . MET A 1 72 ? 4.478 2.687 1.454 1.00 90.94 72 MET A N 1
ATOM 585 C CA . MET A 1 72 ? 4.147 2.529 2.871 1.00 90.94 72 MET A CA 1
ATOM 586 C C . MET A 1 72 ? 3.753 3.871 3.490 1.00 90.94 72 MET A C 1
ATOM 588 O O . MET A 1 72 ? 2.706 3.932 4.117 1.00 90.94 72 MET A O 1
ATOM 592 N N . ASP A 1 73 ? 4.531 4.931 3.243 1.00 92.44 73 ASP A N 1
ATOM 593 C CA . ASP A 1 73 ? 4.263 6.280 3.757 1.00 92.44 73 ASP A CA 1
ATOM 594 C C . ASP A 1 73 ? 2.897 6.788 3.251 1.00 92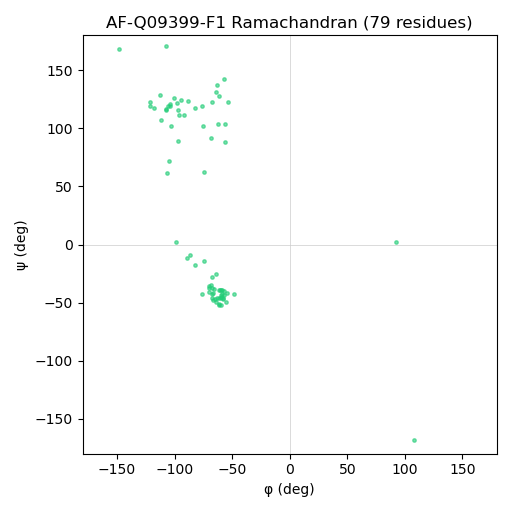.44 73 ASP A C 1
ATOM 596 O O . ASP A 1 73 ? 2.084 7.289 4.021 1.00 92.44 73 ASP A O 1
ATOM 600 N N . SER A 1 74 ? 2.604 6.602 1.957 1.00 93.44 74 SER A N 1
ATOM 601 C CA . SER A 1 74 ? 1.318 7.010 1.379 1.00 93.44 74 SER A CA 1
ATOM 602 C C . SER A 1 74 ? 0.147 6.170 1.894 1.00 93.44 74 SER A C 1
ATOM 604 O O . SER A 1 74 ? -0.945 6.702 2.058 1.00 93.44 74 SER A O 1
ATOM 606 N N . LEU A 1 75 ? 0.341 4.873 2.150 1.00 90.44 75 LEU A N 1
ATOM 607 C CA . LEU A 1 75 ? -0.717 4.041 2.722 1.00 90.44 75 LEU A CA 1
ATOM 608 C C . LEU A 1 75 ? -0.991 4.399 4.182 1.00 90.44 75 LEU A C 1
ATOM 610 O O . LEU A 1 75 ? -2.148 4.445 4.580 1.00 90.44 75 LEU A O 1
ATOM 614 N N . GLU A 1 76 ? 0.054 4.657 4.964 1.00 89.44 76 GLU A N 1
ATOM 615 C CA . GLU A 1 76 ? -0.079 5.114 6.347 1.00 89.44 76 GLU A CA 1
ATOM 616 C C . GLU A 1 76 ? -0.852 6.434 6.415 1.00 89.44 76 GLU A C 1
ATOM 618 O O . GLU A 1 76 ? -1.773 6.555 7.216 1.00 89.44 76 GLU A O 1
ATOM 623 N N . GLU A 1 77 ? -0.556 7.383 5.522 1.00 92.19 77 GLU A N 1
ATOM 624 C CA . GLU A 1 77 ? -1.314 8.632 5.437 1.00 92.19 77 GLU A CA 1
ATOM 625 C C . GLU A 1 77 ? -2.800 8.387 5.140 1.00 92.19 77 GLU A C 1
ATOM 627 O O . GLU A 1 77 ? -3.650 8.963 5.809 1.00 92.19 77 GLU A O 1
ATOM 632 N N . GLU A 1 78 ? -3.133 7.527 4.172 1.00 88.81 78 GLU A N 1
ATOM 633 C CA . GLU A 1 78 ? -4.534 7.244 3.823 1.00 88.81 78 GLU A CA 1
ATOM 634 C C . GLU A 1 78 ? -5.289 6.496 4.937 1.00 88.81 78 GLU A C 1
ATOM 636 O O . GLU A 1 78 ? -6.496 6.673 5.069 1.00 88.81 78 GLU A O 1
ATOM 641 N N . LEU A 1 79 ? -4.599 5.700 5.762 1.00 84.31 79 LEU A N 1
ATOM 642 C CA . LEU A 1 79 ? -5.201 4.976 6.892 1.00 84.31 79 LEU A CA 1
ATOM 643 C C . LEU A 1 79 ? -5.362 5.826 8.162 1.00 84.31 79 LEU A C 1
ATOM 645 O O . LEU A 1 79 ? -6.113 5.435 9.053 1.00 84.31 79 LEU A O 1
ATOM 649 N N . LEU A 1 80 ? -4.653 6.954 8.266 1.00 84.44 80 LEU A N 1
ATOM 650 C CA . LEU A 1 80 ? -4.707 7.872 9.413 1.00 84.44 80 LEU A CA 1
ATOM 651 C C . LEU A 1 80 ? -5.615 9.095 9.186 1.00 84.44 80 LEU A C 1
ATOM 653 O O . LEU A 1 80 ? -5.675 9.968 10.054 1.00 84.44 80 LEU A O 1
ATOM 657 N N . ARG A 1 81 ? -6.274 9.186 8.027 1.00 78.06 81 ARG A N 1
ATOM 658 C CA . ARG A 1 81 ? -7.240 10.248 7.698 1.00 78.06 81 ARG A CA 1
ATOM 659 C C . ARG A 1 81 ? -8.564 10.067 8.425 1.00 78.06 81 ARG A C 1
ATOM 661 O O . ARG A 1 81 ? -9.122 11.114 8.826 1.00 78.06 81 ARG A O 1
#

Solvent-accessible surface area (backbone atoms only — not comparable to full-atom values): 4931 Å² total; per-residue (Å²): 131,84,78,71,78,74,49,47,72,51,77,47,82,44,82,42,79,27,76,61,92,75,58,68,69,60,46,49,58,49,26,42,52,51,31,53,53,53,58,70,67,54,60,91,89,61,88,60,57,45,77,46,78,44,77,47,80,43,61,48,70,76,59,31,58,60,50,50,49,56,46,51,56,45,30,52,52,48,67,72,110

Sequence (81 aa):
MIIENQTKRLTQLIKVDVNRMIPLEKIHMWTKYIADEVFRSIPDGDHDLDVVITI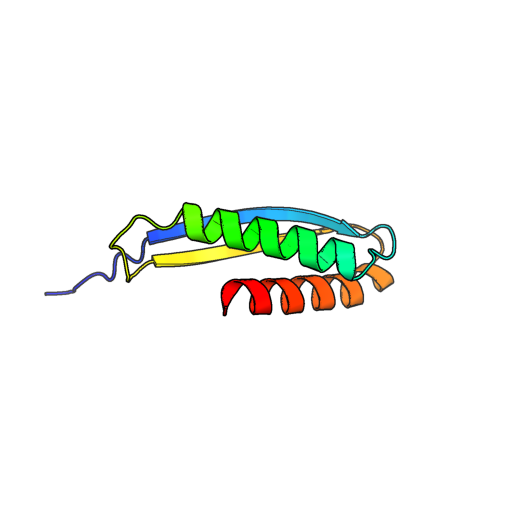DFSGKSGIRRNMKKMIMDSLEEELLR

Mean predicted aligned error: 12.37 Å

Secondary structure (DSSP, 8-state):
-------EEEEEEEEEEESSPPPHHHHHHHHHHHHHHHHHHSPTT---EEEEEEEEEEE-HHHHHHHHHHHHHHHHHHH--

Organism: Caenorhabditis elegans (NCBI:txid6239)

Nearest PDB structures (foldseek):
  4kv7-assembly1_A  TM=3.205E-01  e=1.304E+00  Rhodopirellula baltica SH 1
  6w2x-assembly1_A  TM=4.286E-01  e=5.351E+00  Homo sapiens
  7cum-assembly1_A  TM=3.187E-01  e=7.002E+00  Homo sapiens

pLDDT: mean 79.2, std 12.82, range [36.25, 93.44]

Foldseek 3Di:
DPPPLVQAEAEAEAEEEPADDDDLVRLLVVLLVVLVVVVVPDPPPCPRHDYHYHYHYHHDPVRRVVVVVSNVVSNVVSNVD